Protein AF-J3I8H8-F1 (afdb_monomer_lite)

Sequence (105 aa):
MFKATPNPPETDNVSPYESLDSKKLHDAANRALDHYLNPSALKSPAARKPSTMYMVAPDIKDEDLLAHTCESLAQASVMASDFAGYLEGPHRHTAMAIQQIVMLA

Structure (mmCIF, N/CA/C/O backbone):
data_AF-J3I8H8-F1
#
_entry.id   AF-J3I8H8-F1
#
loop_
_atom_site.group_PDB
_atom_site.id
_atom_site.type_symbol
_atom_site.label_atom_id
_atom_site.label_alt_id
_atom_site.label_comp_id
_atom_site.label_asym_id
_atom_site.label_entity_id
_atom_site.label_seq_id
_atom_site.pdbx_PDB_ins_code
_atom_site.Cartn_x
_atom_site.Cartn_y
_atom_site.Cartn_z
_atom_site.occupancy
_atom_site.B_iso_or_equiv
_atom_site.auth_seq_id
_atom_site.auth_comp_id
_atom_site.auth_asym_id
_atom_site.auth_atom_id
_atom_site.pdbx_PDB_model_num
ATOM 1 N N . MET A 1 1 ? 13.441 17.820 82.098 1.00 42.47 1 MET A N 1
ATOM 2 C CA . MET A 1 1 ? 12.726 18.937 81.440 1.00 42.47 1 MET A CA 1
ATOM 3 C C . MET A 1 1 ? 12.043 18.388 80.201 1.00 42.47 1 MET A C 1
ATOM 5 O O . MET A 1 1 ? 12.732 18.003 79.268 1.00 42.47 1 MET A O 1
ATOM 9 N N . PHE A 1 2 ? 10.717 18.263 80.226 1.00 48.16 2 PHE A N 1
ATOM 10 C CA . PHE A 1 2 ? 9.940 17.825 79.067 1.00 48.16 2 PHE A CA 1
ATOM 11 C C . PHE A 1 2 ? 9.670 19.038 78.173 1.00 48.16 2 PHE A C 1
ATOM 13 O O . PHE A 1 2 ? 9.135 20.043 78.638 1.00 48.16 2 PHE A O 1
ATOM 20 N N . LYS A 1 3 ? 10.082 18.968 76.904 1.00 51.34 3 LYS A N 1
ATOM 21 C CA . LYS A 1 3 ? 9.683 19.946 75.889 1.00 51.34 3 LYS A CA 1
ATOM 22 C C . LYS A 1 3 ? 8.209 19.697 75.573 1.00 51.34 3 LYS A C 1
ATOM 24 O O . LYS A 1 3 ? 7.875 18.655 75.019 1.00 51.34 3 LYS A O 1
ATOM 29 N N . ALA A 1 4 ? 7.341 20.635 75.942 1.00 60.12 4 ALA A N 1
ATOM 30 C CA . ALA A 1 4 ? 5.974 20.645 75.443 1.00 60.12 4 ALA A CA 1
ATOM 31 C C . ALA A 1 4 ? 6.040 20.818 73.919 1.00 60.12 4 ALA A C 1
ATOM 33 O O . ALA A 1 4 ? 6.574 21.812 73.426 1.00 60.12 4 ALA A O 1
ATOM 34 N N . THR A 1 5 ? 5.581 19.808 73.186 1.00 62.91 5 THR A N 1
ATOM 35 C CA . THR A 1 5 ? 5.467 19.882 71.728 1.00 62.91 5 THR A CA 1
ATOM 36 C C . THR A 1 5 ? 4.235 20.738 71.432 1.00 62.91 5 THR A C 1
ATOM 38 O O . THR A 1 5 ? 3.170 20.405 71.954 1.00 62.91 5 THR A O 1
ATOM 41 N N . PRO A 1 6 ? 4.342 21.851 70.682 1.00 71.56 6 PRO A N 1
ATOM 42 C CA . PRO A 1 6 ? 3.166 22.625 70.303 1.00 71.56 6 PRO A CA 1
ATOM 43 C C . PRO A 1 6 ? 2.265 21.735 69.446 1.00 71.56 6 PRO A C 1
ATOM 45 O O . PRO A 1 6 ? 2.757 21.097 68.513 1.00 71.56 6 PRO A O 1
ATOM 48 N N . ASN A 1 7 ? 0.972 21.667 69.766 1.00 63.44 7 ASN A N 1
ATOM 49 C CA . ASN A 1 7 ? 0.013 20.994 68.895 1.00 63.44 7 ASN A CA 1
ATOM 50 C C . ASN A 1 7 ? 0.090 21.623 67.492 1.00 63.44 7 ASN A C 1
ATOM 52 O O . ASN A 1 7 ? 0.200 22.852 67.396 1.00 63.44 7 ASN A O 1
ATOM 56 N N . PRO A 1 8 ? 0.057 20.818 66.414 1.00 65.69 8 PRO A N 1
ATOM 57 C CA . PRO A 1 8 ? -0.070 21.364 65.071 1.00 65.69 8 PRO A CA 1
ATOM 58 C C . PRO A 1 8 ? -1.348 22.217 64.995 1.00 65.69 8 PRO A C 1
ATOM 60 O O . PRO A 1 8 ? -2.325 21.888 65.676 1.00 65.69 8 PRO A O 1
ATOM 63 N N . PRO A 1 9 ? -1.346 23.319 64.220 1.00 67.44 9 PRO A N 1
ATOM 64 C CA . PRO A 1 9 ? -2.550 24.116 64.028 1.00 67.44 9 PRO A CA 1
ATOM 65 C C . PRO A 1 9 ? -3.672 23.211 63.517 1.00 67.44 9 PRO A C 1
ATOM 67 O O . PRO A 1 9 ? -3.414 22.295 62.728 1.00 67.44 9 PRO A O 1
ATOM 70 N N . GLU A 1 10 ? -4.897 23.445 63.993 1.00 62.56 10 GLU A N 1
ATOM 71 C CA . GLU A 1 10 ? -6.067 22.758 63.458 1.00 62.56 10 GLU A CA 1
ATOM 72 C C . GLU A 1 10 ? -6.074 22.978 61.945 1.00 62.56 10 GLU A C 1
ATOM 74 O O . GLU A 1 10 ? -6.012 24.105 61.456 1.00 62.56 10 GLU A O 1
ATOM 79 N N . THR A 1 11 ? -6.018 21.878 61.201 1.00 60.69 11 THR A N 1
ATOM 80 C CA . THR A 1 11 ? -6.196 21.937 59.759 1.00 60.69 11 THR A CA 1
ATOM 81 C C . THR A 1 11 ? -7.667 22.234 59.561 1.00 60.69 11 THR A C 1
ATOM 83 O O . THR A 1 11 ? -8.503 21.432 59.980 1.00 60.69 11 THR A O 1
ATOM 86 N N . ASP A 1 12 ? -7.982 23.399 58.986 1.00 60.53 12 ASP A N 1
ATOM 87 C CA . ASP A 1 12 ? -9.342 23.684 58.546 1.00 60.53 12 ASP A CA 1
ATOM 88 C C . ASP A 1 12 ? -9.805 22.464 57.750 1.00 60.53 12 ASP A C 1
ATOM 90 O O . ASP A 1 12 ? -9.146 22.042 56.792 1.00 60.53 12 ASP A O 1
ATOM 94 N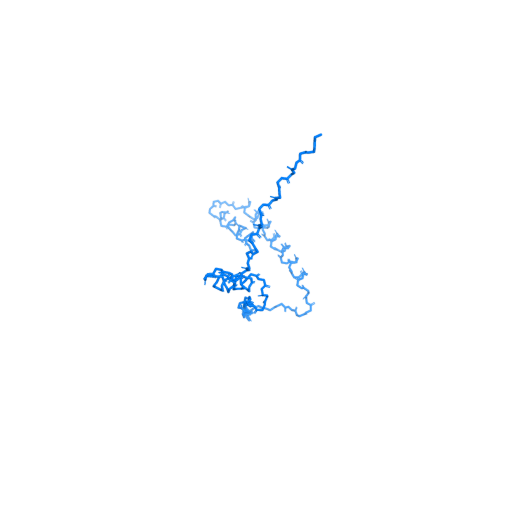 N . ASN A 1 13 ? -10.884 21.831 58.212 1.00 56.03 13 ASN A N 1
ATOM 95 C CA . ASN A 1 13 ? -11.544 20.770 57.470 1.00 56.03 13 ASN A CA 1
ATOM 96 C C . ASN A 1 13 ? -12.127 21.438 56.232 1.00 56.03 13 ASN A C 1
ATOM 98 O O . ASN A 1 13 ? -13.291 21.828 56.248 1.00 56.03 13 ASN A O 1
ATOM 102 N N . VAL A 1 14 ? -11.305 21.615 55.194 1.00 59.91 14 VAL A N 1
ATOM 103 C CA . VAL A 1 14 ? -11.742 22.221 53.945 1.00 59.91 14 VAL A CA 1
ATOM 104 C C . VAL A 1 14 ? -12.756 21.259 53.358 1.00 59.91 14 VAL A C 1
ATOM 106 O O . VAL A 1 14 ? -12.408 20.225 52.776 1.00 59.91 14 VAL A O 1
ATOM 109 N N . SER A 1 15 ? -14.030 21.557 53.586 1.00 60.28 15 SER A N 1
ATOM 110 C CA . SER A 1 15 ? -15.098 20.764 53.013 1.00 60.28 15 SER A CA 1
ATOM 111 C C . SER A 1 15 ? -14.992 20.940 51.499 1.00 60.28 15 SER A C 1
ATOM 113 O O . SER A 1 15 ? -14.854 22.074 51.031 1.00 60.28 15 SER A O 1
ATOM 115 N N . PRO A 1 16 ? -15.074 19.867 50.692 1.00 61.16 16 PRO A N 1
ATOM 116 C CA . PRO A 1 16 ? -14.930 19.964 49.237 1.00 61.16 16 PRO A CA 1
ATOM 117 C C . PRO A 1 16 ? -15.882 20.976 48.572 1.00 61.16 16 PRO A C 1
ATOM 119 O O . PRO A 1 16 ? -15.667 21.365 47.426 1.00 61.16 16 PRO A O 1
ATOM 122 N N . TYR A 1 17 ? -16.924 21.408 49.294 1.00 63.06 17 TYR A N 1
ATOM 123 C CA . TYR A 1 17 ? -17.963 22.336 48.856 1.00 63.06 17 TYR A CA 1
ATOM 124 C C . TYR A 1 17 ? -17.948 23.713 49.545 1.00 63.06 17 TYR A C 1
ATOM 126 O O . TYR A 1 17 ? -18.932 24.446 49.467 1.00 63.06 17 TYR A O 1
ATOM 134 N N . GLU A 1 18 ? -16.869 24.075 50.238 1.00 64.81 18 GLU A N 1
ATOM 135 C CA . GLU A 1 18 ? -16.828 25.275 51.088 1.00 64.81 18 GLU A CA 1
ATOM 136 C C . GLU A 1 18 ? -16.678 26.594 50.310 1.00 64.81 18 GLU A C 1
ATOM 138 O O . GLU A 1 18 ? -17.187 27.633 50.727 1.00 64.81 18 GLU A O 1
ATOM 143 N N . SER A 1 19 ? -16.033 26.568 49.139 1.00 67.56 19 SER A N 1
ATOM 144 C CA . SER A 1 19 ? -15.870 27.758 48.298 1.00 67.56 19 SER A CA 1
ATOM 145 C C . SER A 1 19 ? -17.098 28.020 47.416 1.00 67.56 19 SER A C 1
ATOM 147 O O . SER A 1 19 ? -17.775 27.090 46.969 1.00 67.56 19 SER A O 1
ATOM 149 N N . LEU A 1 20 ? -17.367 29.296 47.104 1.00 69.38 20 LEU A N 1
ATOM 150 C CA . LEU A 1 20 ? -18.487 29.712 46.240 1.00 69.38 20 LEU A CA 1
ATOM 151 C C . LEU A 1 20 ? -18.466 29.033 44.857 1.00 69.38 20 LEU A C 1
ATOM 153 O O . LEU A 1 20 ? -19.521 28.766 44.282 1.00 69.38 20 LEU A O 1
ATOM 157 N N . ASP A 1 21 ? -17.275 28.724 44.338 1.00 75.06 21 ASP A N 1
ATOM 158 C CA . ASP A 1 21 ? -17.091 28.088 43.030 1.00 75.06 21 ASP A CA 1
ATOM 159 C C . ASP A 1 21 ? -16.945 26.559 43.096 1.00 75.06 21 ASP A C 1
ATOM 161 O O . ASP A 1 21 ? -16.846 25.914 42.053 1.00 75.06 21 ASP A O 1
ATOM 165 N N . SER A 1 22 ? -16.986 25.952 44.286 1.00 79.62 22 SER A N 1
ATOM 166 C CA . SER A 1 22 ? -16.793 24.506 44.479 1.00 79.62 22 SER A CA 1
ATOM 167 C C . SER A 1 22 ? -17.711 23.643 43.610 1.00 79.62 22 SER A C 1
ATOM 169 O O . SER A 1 22 ? -17.254 22.696 42.976 1.00 79.62 22 SER A O 1
ATOM 171 N N . LYS A 1 23 ? -18.993 24.015 43.492 1.00 81.62 23 LYS A N 1
ATOM 172 C CA . LYS A 1 23 ? -19.962 23.321 42.628 1.00 81.62 23 LYS A CA 1
ATOM 173 C C . LYS A 1 23 ? -19.580 23.404 41.151 1.00 81.62 23 LYS A C 1
ATOM 175 O O . LYS A 1 23 ? -19.631 22.401 40.453 1.00 81.62 23 LYS A O 1
ATOM 180 N N . LYS A 1 24 ? -19.126 24.573 40.683 1.00 84.38 24 LYS A N 1
ATOM 181 C CA . LYS A 1 24 ? -18.673 24.745 39.291 1.00 84.38 24 LYS A CA 1
ATOM 182 C C . LYS A 1 24 ? -17.414 23.929 39.009 1.00 84.38 24 LYS A C 1
ATOM 184 O O . LYS A 1 24 ? -17.293 23.359 37.929 1.00 84.38 24 LYS A O 1
ATOM 189 N N . LEU A 1 25 ? -16.481 23.883 39.962 1.00 86.12 25 LEU A N 1
ATOM 190 C CA . LEU A 1 25 ? -15.258 23.088 39.848 1.00 86.12 25 LEU A CA 1
ATOM 191 C C . LEU A 1 25 ? -15.571 21.589 39.842 1.00 86.12 25 LEU A C 1
ATOM 193 O O . LEU A 1 25 ? -15.008 20.856 39.033 1.00 86.12 25 LEU A O 1
ATOM 197 N N . HIS A 1 26 ? -16.509 21.150 40.681 1.00 85.19 26 HIS A N 1
ATOM 198 C CA . HIS A 1 26 ? -16.993 19.773 40.706 1.00 85.19 26 HIS A CA 1
ATOM 199 C C . HIS A 1 26 ? -17.656 19.377 39.377 1.00 85.19 26 HIS A C 1
ATOM 201 O O . HIS A 1 26 ? -17.293 18.362 38.784 1.00 85.19 26 HIS A O 1
ATOM 207 N N . ASP A 1 27 ? -18.542 20.221 38.845 1.00 88.00 27 ASP A N 1
ATOM 208 C CA . ASP A 1 27 ? -19.178 19.992 37.543 1.00 88.00 27 ASP A CA 1
ATOM 209 C C . ASP A 1 27 ? -18.157 19.985 36.395 1.00 88.00 27 ASP A C 1
ATOM 211 O O . ASP A 1 27 ? -18.245 19.169 35.476 1.00 88.00 27 ASP A O 1
ATOM 215 N N . ALA A 1 28 ? -17.156 20.871 36.435 1.00 87.62 28 ALA A N 1
ATOM 216 C CA . ALA A 1 28 ? -16.076 20.893 35.451 1.00 87.62 28 ALA A CA 1
ATOM 217 C C . ALA A 1 28 ? -15.213 19.623 35.512 1.00 87.62 28 ALA A C 1
ATOM 219 O O . ALA A 1 28 ? -14.856 19.086 34.461 1.00 87.62 28 ALA A O 1
ATOM 220 N N . ALA A 1 29 ? -14.918 19.125 36.714 1.00 88.81 29 ALA A N 1
ATOM 221 C CA . ALA A 1 29 ? -14.183 17.882 36.909 1.00 88.81 29 ALA A CA 1
ATOM 222 C C . ALA A 1 29 ? -14.969 16.681 36.365 1.00 88.81 29 ALA A C 1
ATOM 224 O O . ALA A 1 29 ? -14.421 15.915 35.575 1.00 88.81 29 ALA A O 1
ATOM 225 N N . ASN A 1 30 ? -16.260 16.567 36.689 1.00 88.06 30 ASN A N 1
ATOM 226 C CA . ASN A 1 30 ? -17.117 15.500 36.163 1.00 88.06 30 ASN A CA 1
ATOM 227 C C . ASN A 1 30 ? -17.199 15.549 34.633 1.00 88.06 30 ASN A C 1
ATOM 229 O O . ASN A 1 30 ? -17.015 14.529 33.979 1.00 88.06 30 ASN A O 1
ATOM 233 N N . ARG A 1 31 ? -17.345 16.743 34.041 1.00 85.69 31 ARG A N 1
ATOM 234 C CA . ARG A 1 31 ? -17.317 16.916 32.578 1.00 85.69 31 ARG A CA 1
ATOM 235 C C . ARG A 1 31 ? -15.997 16.473 31.946 1.00 85.69 31 ARG A C 1
ATOM 237 O O . ARG A 1 31 ? -16.014 15.897 30.861 1.00 85.69 31 ARG A O 1
ATOM 244 N N . ALA A 1 32 ? -14.860 16.765 32.577 1.00 87.12 32 ALA A N 1
ATOM 245 C CA . ALA A 1 32 ? -13.558 16.323 32.082 1.00 87.12 32 ALA A CA 1
ATOM 246 C C . ALA A 1 32 ? -13.418 14.797 32.183 1.00 87.12 32 ALA A C 1
ATOM 248 O O . ALA A 1 32 ? -12.993 14.157 31.223 1.00 87.12 32 ALA A O 1
ATOM 249 N N . LEU A 1 33 ? -13.826 14.206 33.307 1.00 86.69 33 LEU A N 1
ATOM 250 C CA . LEU A 1 33 ? -13.817 12.756 33.494 1.00 86.69 33 LEU A CA 1
ATOM 251 C C . LEU A 1 33 ? -14.733 12.060 32.483 1.00 86.69 33 LEU A C 1
ATOM 253 O O . LEU A 1 33 ? -14.296 11.108 31.848 1.00 86.69 33 LEU A O 1
ATOM 257 N N . ASP A 1 34 ? -15.941 12.572 32.248 1.00 86.19 34 ASP A N 1
ATOM 258 C CA . ASP A 1 34 ? -16.844 12.039 31.225 1.00 86.19 34 ASP A CA 1
ATOM 259 C C . ASP A 1 34 ? -16.240 12.135 29.819 1.00 86.19 34 ASP A C 1
ATOM 261 O O . ASP A 1 34 ? -16.343 11.200 29.030 1.00 86.19 34 ASP A O 1
ATOM 265 N N . HIS A 1 35 ? -15.561 13.238 29.499 1.00 82.25 35 HIS A N 1
ATOM 266 C CA . HIS A 1 35 ? -14.936 13.409 28.189 1.00 82.25 35 HIS A CA 1
ATOM 267 C C . HIS A 1 35 ? -13.812 12.393 27.924 1.00 82.25 35 HIS A C 1
ATOM 269 O O . HIS A 1 35 ? -13.660 11.932 26.794 1.00 82.25 35 HIS A O 1
ATOM 275 N N . TYR A 1 36 ? -13.009 12.054 28.937 1.00 79.56 36 TYR A N 1
ATOM 276 C CA . TYR A 1 36 ? -11.836 11.185 28.759 1.00 79.56 36 TYR A CA 1
ATOM 277 C C . TYR A 1 36 ? -12.069 9.722 29.136 1.00 79.56 36 TYR A C 1
ATOM 279 O O . TYR A 1 36 ? -11.395 8.846 28.598 1.00 79.56 36 TYR A O 1
ATOM 287 N N . LEU A 1 37 ? -12.982 9.450 30.067 1.00 82.81 37 LEU A N 1
ATOM 288 C CA . LEU A 1 37 ? -13.106 8.153 30.735 1.00 82.81 37 LEU A CA 1
ATOM 289 C C . LEU A 1 37 ? -14.483 7.514 30.572 1.00 82.81 37 LEU A C 1
ATOM 291 O O . LEU A 1 37 ? -14.692 6.436 31.122 1.00 82.81 37 LEU A O 1
ATOM 295 N N . ASN A 1 38 ? -15.415 8.134 29.841 1.00 77.81 38 ASN A N 1
ATOM 296 C CA . ASN A 1 38 ? -16.707 7.532 29.527 1.00 77.81 38 ASN A CA 1
ATOM 297 C C . ASN A 1 38 ? -16.701 6.992 28.084 1.00 77.81 38 ASN A C 1
ATOM 299 O O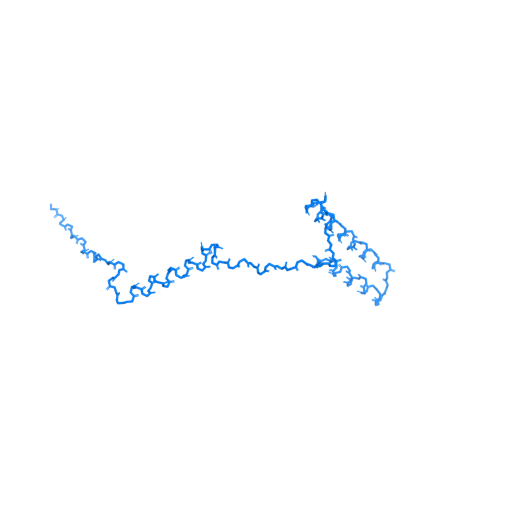 . ASN A 1 38 ? -16.916 7.755 27.135 1.00 77.81 38 ASN A O 1
ATOM 303 N N . PRO A 1 39 ? -16.510 5.671 27.888 1.00 65.19 39 PRO A N 1
ATOM 304 C CA . PRO A 1 39 ? -16.522 5.054 26.562 1.00 65.19 39 PRO A CA 1
ATOM 305 C C . PRO A 1 39 ? -17.851 5.257 25.831 1.00 65.19 39 PRO A C 1
ATOM 307 O O . PRO A 1 39 ? -17.886 5.231 24.607 1.00 65.19 39 PRO A O 1
ATOM 310 N N . SER A 1 40 ? -18.937 5.488 26.576 1.00 68.56 40 SER A N 1
ATOM 311 C CA . SER A 1 40 ? -20.276 5.742 26.035 1.00 68.56 40 SER A CA 1
ATOM 312 C C . SER A 1 40 ? -20.436 7.176 25.514 1.00 68.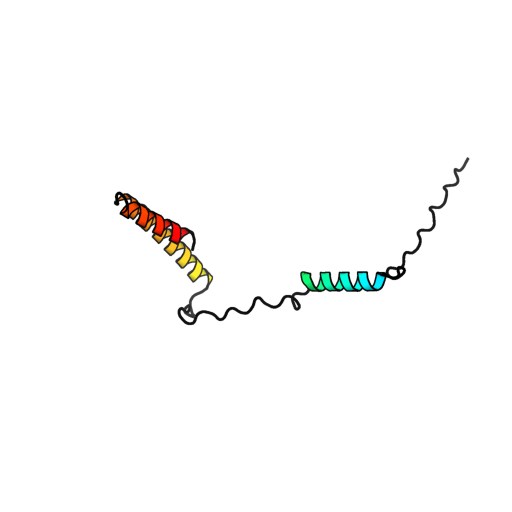56 40 SER A C 1
ATOM 314 O O . SER A 1 40 ? -21.278 7.422 24.652 1.00 68.56 40 SER A O 1
ATOM 316 N N . ALA A 1 41 ? -19.652 8.130 26.038 1.00 65.50 41 ALA A N 1
ATOM 317 C CA . ALA A 1 41 ? -19.634 9.527 25.593 1.00 65.50 41 ALA A CA 1
ATOM 318 C C . ALA A 1 41 ? -18.691 9.747 24.401 1.00 65.50 41 ALA A C 1
ATOM 320 O O . ALA A 1 41 ? -18.901 10.665 23.599 1.00 65.50 41 ALA A O 1
ATOM 321 N N . LEU A 1 42 ? -17.682 8.882 24.252 1.00 63.94 42 LEU A N 1
ATOM 322 C CA . LEU A 1 42 ? -16.919 8.757 23.019 1.00 63.94 42 LEU A CA 1
ATOM 323 C C . LEU A 1 42 ? -17.877 8.259 21.940 1.00 63.94 42 LEU A C 1
ATOM 325 O O . LEU A 1 42 ? -18.138 7.065 21.814 1.00 63.94 42 LEU A O 1
ATOM 329 N N . LYS A 1 43 ? -18.433 9.194 21.160 1.00 65.38 43 LYS A N 1
ATOM 330 C CA . LYS A 1 43 ? -19.141 8.857 19.924 1.00 65.38 43 LYS A CA 1
ATOM 331 C C . LYS A 1 43 ? -18.242 7.887 19.175 1.00 65.38 43 LYS A C 1
ATOM 333 O O . LYS A 1 43 ? -17.124 8.262 18.816 1.00 65.38 43 LYS A O 1
ATOM 338 N N . SER A 1 44 ? -18.719 6.658 18.976 1.00 63.44 44 SER A N 1
ATOM 339 C CA . SER A 1 44 ? -18.032 5.690 18.130 1.00 63.44 44 SER A CA 1
ATOM 340 C C . SER A 1 44 ? -17.617 6.431 16.860 1.00 63.44 44 SER A C 1
ATOM 342 O O . SER A 1 44 ? -18.478 7.143 16.315 1.00 63.44 44 SER A O 1
ATOM 344 N N . PRO A 1 45 ? -16.342 6.353 16.429 1.00 65.88 45 PRO A N 1
ATOM 345 C CA . PRO A 1 45 ? -15.904 7.025 15.213 1.00 65.88 45 PRO A CA 1
ATOM 346 C C . PRO A 1 45 ? -16.950 6.749 14.144 1.00 65.88 45 PRO A C 1
ATOM 348 O O . PRO A 1 45 ? -17.388 5.603 14.029 1.00 65.88 45 PRO A O 1
ATOM 351 N N . ALA A 1 46 ? -17.434 7.810 13.481 1.00 68.31 46 ALA A N 1
ATOM 352 C CA . ALA A 1 46 ? -18.572 7.722 12.571 1.00 68.31 46 ALA A CA 1
ATOM 353 C C . ALA A 1 46 ? -18.393 6.474 11.711 1.00 68.31 46 ALA A C 1
ATOM 355 O O . ALA A 1 46 ? -17.395 6.394 10.991 1.00 68.31 46 ALA A O 1
ATOM 356 N N . ALA A 1 47 ? -19.279 5.483 11.891 1.00 67.62 47 ALA A N 1
ATOM 357 C CA . ALA A 1 47 ? -19.118 4.169 11.291 1.00 67.62 47 ALA A CA 1
ATOM 358 C C . ALA A 1 47 ? -18.922 4.385 9.794 1.00 67.62 47 ALA A C 1
ATOM 360 O O . ALA A 1 47 ? -19.844 4.818 9.096 1.00 67.62 47 ALA A O 1
ATOM 361 N N . ARG A 1 48 ? -17.683 4.211 9.317 1.00 71.38 48 ARG A N 1
ATOM 362 C CA . ARG A 1 48 ? -17.388 4.468 7.914 1.00 71.38 48 ARG A CA 1
ATOM 363 C C . ARG A 1 48 ? -18.205 3.464 7.136 1.00 71.38 48 ARG A C 1
ATOM 365 O O . ARG A 1 48 ? -18.038 2.265 7.332 1.00 71.38 48 ARG A O 1
ATOM 372 N N . LYS A 1 49 ? -19.086 3.959 6.269 1.00 79.38 49 LYS A N 1
ATOM 373 C CA . LYS A 1 49 ? -19.790 3.102 5.325 1.00 79.38 49 LYS A CA 1
ATOM 374 C C . LYS A 1 49 ? -18.714 2.432 4.463 1.00 79.38 49 LYS A C 1
ATOM 376 O O . LYS A 1 49 ? -17.997 3.164 3.774 1.00 79.38 49 LYS A O 1
ATOM 381 N N . PRO A 1 50 ? -18.551 1.099 4.528 1.00 76.31 50 PRO A N 1
ATOM 382 C CA . PRO A 1 50 ? -17.565 0.420 3.705 1.00 76.31 50 PRO A CA 1
ATOM 383 C C . PRO A 1 50 ? -17.839 0.728 2.234 1.00 76.31 50 PRO A C 1
ATOM 385 O O . PRO A 1 50 ? -18.998 0.872 1.827 1.00 76.31 50 PRO A O 1
ATOM 388 N N . SER A 1 51 ? -16.777 0.863 1.442 1.00 79.25 51 SER A N 1
ATOM 389 C CA . SER A 1 51 ? -16.932 0.962 -0.006 1.00 79.25 51 SER A CA 1
ATOM 390 C C . SER A 1 51 ? -17.635 -0.295 -0.513 1.00 79.25 51 SER A C 1
ATOM 392 O O . SER A 1 51 ? -17.293 -1.398 -0.106 1.00 79.25 51 SER A O 1
ATOM 394 N N . THR A 1 52 ? -18.599 -0.139 -1.415 1.00 83.31 52 THR A N 1
ATOM 395 C CA . THR A 1 52 ? -19.234 -1.275 -2.101 1.00 83.31 52 THR A CA 1
ATOM 396 C C . THR A 1 52 ? -18.475 -1.683 -3.363 1.00 83.31 52 THR A C 1
ATOM 398 O O . THR A 1 52 ? -18.907 -2.590 -4.064 1.00 83.31 52 THR A O 1
ATOM 401 N N . MET A 1 53 ? -17.378 -0.990 -3.693 1.00 89.31 53 MET A N 1
ATOM 402 C CA . MET A 1 53 ? -16.569 -1.267 -4.884 1.00 89.31 53 MET A CA 1
ATOM 403 C C . MET A 1 53 ? -15.714 -2.531 -4.720 1.00 89.31 53 MET A C 1
ATOM 405 O O . MET A 1 53 ? -15.475 -3.229 -5.699 1.00 89.31 53 MET A O 1
ATOM 409 N N . TYR A 1 54 ? -15.284 -2.833 -3.492 1.00 81.75 54 TYR A N 1
ATOM 410 C CA . TYR A 1 54 ? -14.454 -3.991 -3.165 1.00 81.75 54 TYR A CA 1
ATOM 411 C C . TYR A 1 54 ? -14.984 -4.648 -1.891 1.00 81.75 54 TYR A C 1
ATOM 413 O O . TYR A 1 54 ? -15.340 -3.950 -0.943 1.00 81.75 54 TYR A O 1
ATOM 421 N N . MET A 1 55 ? -15.035 -5.979 -1.869 1.00 83.75 55 MET A N 1
ATOM 422 C CA . MET A 1 55 ? -15.480 -6.766 -0.720 1.00 83.75 55 MET A CA 1
ATOM 423 C C . MET A 1 55 ? -14.483 -7.895 -0.459 1.00 83.75 55 MET A C 1
ATOM 425 O O . MET A 1 55 ? -13.988 -8.507 -1.404 1.00 83.75 55 MET A O 1
ATOM 429 N N . VAL A 1 56 ? -14.203 -8.161 0.817 1.00 83.50 56 VAL A N 1
ATOM 430 C CA . VAL A 1 56 ? -13.416 -9.323 1.250 1.00 83.50 56 VAL A CA 1
ATOM 431 C C . VAL A 1 56 ? -14.312 -10.559 1.210 1.00 83.50 56 VAL A C 1
ATOM 433 O O . VAL A 1 56 ? -15.472 -10.494 1.623 1.00 83.50 56 VAL A O 1
ATOM 436 N N . ALA A 1 57 ? -13.801 -11.670 0.681 1.00 88.06 57 ALA A N 1
ATOM 437 C CA . ALA A 1 57 ? -14.548 -12.920 0.653 1.00 88.06 57 ALA A CA 1
ATOM 438 C C . ALA A 1 57 ? -14.808 -13.414 2.093 1.00 88.06 57 ALA A C 1
ATOM 440 O O . ALA A 1 57 ? -13.909 -13.344 2.929 1.00 88.06 57 ALA A O 1
ATOM 441 N N . PRO A 1 58 ? -16.027 -13.887 2.408 1.00 86.50 58 PRO A N 1
ATOM 442 C CA . PRO A 1 58 ? -16.454 -14.152 3.787 1.00 86.50 58 PRO A CA 1
ATOM 443 C C . PRO A 1 58 ? -15.725 -15.324 4.463 1.00 86.50 58 PRO A C 1
ATOM 445 O O . PRO A 1 58 ? -15.834 -15.499 5.673 1.00 86.50 58 PRO A O 1
ATOM 448 N N . ASP A 1 59 ? -15.031 -16.149 3.688 1.00 92.56 59 ASP A N 1
ATOM 449 C CA . ASP A 1 59 ? -14.272 -17.323 4.110 1.00 92.56 59 ASP A CA 1
ATOM 450 C C . ASP A 1 59 ? -12.778 -17.039 4.342 1.00 92.56 59 ASP A C 1
ATOM 452 O O . ASP A 1 59 ? -12.049 -17.924 4.796 1.00 92.56 59 ASP A O 1
ATOM 456 N N . ILE A 1 60 ? -12.321 -15.813 4.074 1.00 90.31 60 ILE A N 1
ATOM 457 C CA . ILE A 1 60 ? -10.937 -15.387 4.290 1.00 90.31 60 ILE A CA 1
ATOM 458 C C . ILE A 1 60 ? -10.830 -14.688 5.644 1.00 90.31 60 ILE A C 1
ATOM 460 O O . ILE A 1 60 ? -11.629 -13.813 5.972 1.00 90.31 60 ILE A O 1
ATOM 464 N N . LYS A 1 61 ? -9.817 -15.060 6.430 1.00 92.56 61 LYS A N 1
ATOM 465 C CA . LYS A 1 61 ? -9.498 -14.368 7.681 1.00 92.56 61 LYS A CA 1
ATOM 466 C C . LYS A 1 61 ? -8.818 -13.036 7.391 1.00 92.56 61 LYS A C 1
ATOM 468 O O . LYS A 1 61 ? -7.973 -12.953 6.498 1.00 92.56 61 LYS A O 1
ATOM 473 N N . ASP A 1 62 ? -9.131 -12.022 8.190 1.00 89.25 62 ASP A N 1
ATOM 474 C CA . ASP A 1 62 ? -8.541 -10.689 8.051 1.00 89.25 62 ASP A CA 1
ATOM 475 C C . ASP A 1 62 ? -7.008 -10.734 8.161 1.00 89.25 62 ASP A C 1
ATOM 477 O O . ASP A 1 62 ? -6.314 -10.034 7.426 1.00 89.25 62 ASP A O 1
ATOM 481 N N . GLU A 1 63 ? -6.459 -11.593 9.025 1.00 92.56 63 GLU A N 1
ATOM 482 C CA . GLU A 1 63 ? -5.013 -11.753 9.200 1.00 92.56 63 GLU A CA 1
ATOM 483 C C . GLU A 1 63 ? -4.334 -12.347 7.964 1.00 92.56 63 GLU A C 1
ATOM 485 O O . GLU A 1 63 ? -3.278 -11.862 7.557 1.00 92.56 63 GLU A O 1
ATOM 49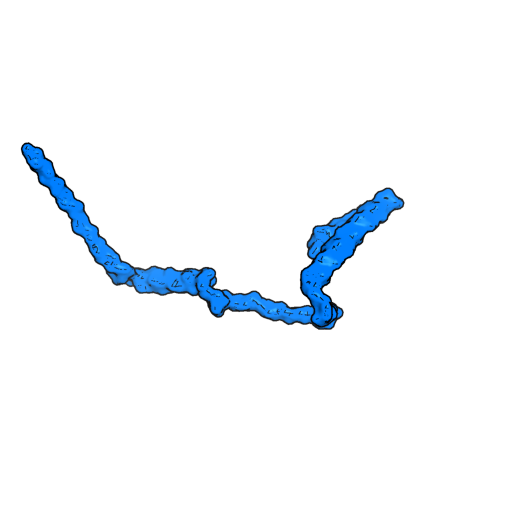0 N N . ASP A 1 64 ? -4.947 -13.362 7.350 1.00 93.06 64 ASP A N 1
ATOM 491 C CA . ASP A 1 64 ? -4.424 -14.003 6.140 1.00 93.06 64 ASP A CA 1
ATOM 492 C C . ASP A 1 64 ? -4.460 -13.015 4.964 1.00 93.06 64 ASP A C 1
ATOM 494 O O . ASP A 1 64 ? -3.501 -12.918 4.193 1.00 93.06 64 ASP A O 1
ATOM 498 N N . LEU A 1 65 ? -5.536 -12.221 4.866 1.00 92.25 65 LEU A N 1
ATOM 499 C CA . LEU A 1 65 ? -5.652 -11.149 3.881 1.00 92.25 65 LEU A CA 1
ATOM 500 C C . LEU A 1 65 ? -4.556 -10.098 4.081 1.00 92.25 65 LEU A C 1
ATOM 502 O O . LEU A 1 65 ? -3.847 -9.765 3.132 1.00 92.25 65 LEU A O 1
ATOM 506 N N . LEU A 1 66 ? -4.402 -9.586 5.304 1.00 91.81 66 LEU A N 1
ATOM 507 C CA . LEU A 1 66 ? -3.398 -8.572 5.618 1.00 91.81 66 LEU A CA 1
ATOM 508 C C . LEU A 1 66 ? -1.986 -9.092 5.336 1.00 91.81 66 LEU A C 1
ATOM 510 O O . LEU A 1 66 ? -1.222 -8.416 4.649 1.00 91.81 66 LEU A O 1
ATOM 514 N N . ALA A 1 67 ? -1.657 -10.309 5.771 1.00 94.81 67 ALA A N 1
ATOM 515 C CA . ALA A 1 67 ? -0.357 -10.923 5.514 1.00 94.81 67 ALA A CA 1
ATOM 516 C C . ALA A 1 67 ? -0.067 -11.042 4.010 1.00 94.81 67 ALA A C 1
ATOM 518 O O . ALA A 1 67 ? 0.973 -10.570 3.548 1.00 94.81 67 ALA A O 1
ATOM 519 N N . HIS A 1 68 ? -1.014 -11.585 3.239 1.00 94.00 68 HIS A N 1
ATOM 520 C CA . HIS A 1 68 ? -0.872 -11.726 1.791 1.00 94.00 68 HIS A CA 1
ATOM 521 C C . HIS A 1 68 ? -0.749 -10.367 1.087 1.00 94.00 68 HIS A C 1
ATOM 523 O O . HIS A 1 68 ? 0.068 -10.207 0.181 1.00 94.00 68 HIS A O 1
ATOM 529 N N . THR A 1 69 ? -1.528 -9.359 1.497 1.00 92.56 69 THR A N 1
ATOM 530 C CA . THR A 1 69 ? -1.426 -8.010 0.912 1.00 92.56 69 THR A CA 1
ATOM 531 C C . THR A 1 69 ? -0.079 -7.356 1.207 1.00 92.56 69 THR A C 1
ATOM 533 O O . THR A 1 69 ? 0.535 -6.818 0.288 1.00 92.56 69 THR A O 1
ATOM 536 N N . CYS A 1 70 ? 0.429 -7.461 2.438 1.00 94.38 70 CYS A N 1
ATOM 537 C CA . CYS A 1 70 ? 1.753 -6.961 2.805 1.00 94.38 70 CYS A CA 1
ATOM 538 C C . CYS A 1 70 ? 2.863 -7.652 2.005 1.00 94.38 70 CYS A C 1
ATOM 540 O O . CYS A 1 70 ? 3.758 -6.984 1.487 1.00 94.38 70 CYS A O 1
ATOM 542 N N . GLU A 1 71 ? 2.797 -8.978 1.869 1.00 95.88 71 GLU A N 1
ATOM 543 C CA . GLU A 1 71 ? 3.762 -9.739 1.075 1.00 95.88 71 GLU A CA 1
ATOM 544 C C . GLU A 1 71 ? 3.702 -9.348 -0.408 1.00 95.88 71 GLU A C 1
ATOM 546 O O . GLU A 1 71 ? 4.738 -9.076 -1.015 1.00 95.88 71 GLU A O 1
ATOM 551 N N . SER A 1 72 ? 2.499 -9.221 -0.974 1.00 96.38 72 SER A N 1
ATOM 552 C CA . SER A 1 72 ? 2.302 -8.817 -2.368 1.00 96.38 72 SER A CA 1
ATOM 553 C C . SER A 1 72 ? 2.809 -7.393 -2.641 1.00 96.38 72 SER A C 1
ATOM 555 O O . SER A 1 72 ? 3.468 -7.161 -3.657 1.00 96.38 72 SER A O 1
ATOM 557 N N . LEU A 1 73 ? 2.591 -6.445 -1.723 1.00 96.44 73 LEU A N 1
ATOM 558 C CA . LEU A 1 73 ? 3.140 -5.086 -1.822 1.00 96.44 73 LEU A CA 1
ATOM 559 C C . LEU A 1 73 ? 4.671 -5.081 -1.705 1.00 96.44 73 LEU A C 1
ATOM 561 O O . LEU A 1 73 ? 5.346 -4.391 -2.473 1.00 96.44 73 LEU A O 1
ATOM 565 N N . ALA A 1 74 ? 5.239 -5.880 -0.798 1.00 95.94 74 ALA A N 1
ATOM 566 C CA . ALA A 1 74 ? 6.688 -6.024 -0.675 1.00 95.94 74 ALA A CA 1
ATOM 567 C C . ALA A 1 74 ? 7.306 -6.591 -1.963 1.00 95.94 74 ALA A C 1
ATOM 569 O O . ALA A 1 74 ? 8.291 -6.047 -2.469 1.00 95.94 74 ALA A O 1
ATOM 570 N N . GLN A 1 75 ? 6.692 -7.626 -2.541 1.00 97.44 75 GLN A N 1
ATOM 571 C CA . GLN A 1 75 ? 7.093 -8.191 -3.830 1.00 97.44 75 GLN A CA 1
ATOM 572 C C . GLN A 1 75 ? 6.993 -7.156 -4.954 1.00 97.44 75 GLN A C 1
ATOM 574 O O . GLN A 1 75 ? 7.946 -6.992 -5.715 1.00 97.44 75 GLN A O 1
ATOM 579 N N . ALA A 1 76 ? 5.890 -6.408 -5.031 1.00 97.69 76 ALA A N 1
ATOM 580 C CA . ALA A 1 76 ? 5.711 -5.357 -6.029 1.00 97.69 76 ALA A CA 1
ATOM 581 C C . ALA A 1 76 ? 6.780 -4.258 -5.910 1.00 97.69 76 ALA A C 1
ATOM 583 O O . ALA A 1 76 ? 7.304 -3.806 -6.929 1.00 97.69 76 ALA A O 1
ATOM 584 N N . SER A 1 77 ? 7.154 -3.866 -4.688 1.00 96.69 77 SER A N 1
ATOM 585 C CA . SER A 1 77 ? 8.248 -2.918 -4.443 1.00 96.69 77 SER A CA 1
ATOM 586 C C . SER A 1 77 ? 9.586 -3.460 -4.956 1.00 96.69 77 SER A C 1
ATOM 588 O O . SER A 1 77 ? 10.281 -2.776 -5.709 1.00 96.69 77 SER A O 1
ATOM 590 N N . VAL A 1 78 ? 9.923 -4.715 -4.638 1.00 97.38 78 VAL A N 1
ATOM 591 C CA . VAL A 1 78 ? 11.152 -5.359 -5.135 1.00 97.38 78 VAL A CA 1
ATOM 592 C C . VAL A 1 78 ? 11.161 -5.422 -6.663 1.00 97.38 78 VAL A C 1
ATOM 594 O O . VAL A 1 78 ? 12.147 -5.025 -7.277 1.00 97.38 78 VAL A O 1
ATOM 597 N N . MET A 1 79 ? 10.059 -5.845 -7.285 1.00 97.75 79 MET A N 1
ATOM 598 C CA . MET A 1 79 ? 9.937 -5.928 -8.744 1.00 97.75 79 MET A CA 1
ATOM 599 C C . MET A 1 79 ? 10.044 -4.558 -9.417 1.00 97.75 79 MET A C 1
ATOM 601 O O . MET A 1 79 ? 10.717 -4.430 -1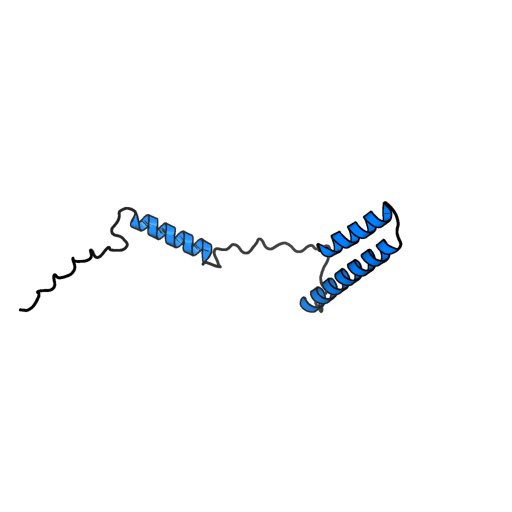0.436 1.00 97.75 79 MET A O 1
ATOM 605 N N . ALA A 1 80 ? 9.405 -3.523 -8.863 1.00 97.44 80 ALA A N 1
ATOM 606 C CA . ALA A 1 80 ? 9.488 -2.166 -9.399 1.00 97.44 80 ALA A CA 1
ATOM 607 C C . ALA A 1 80 ? 10.910 -1.596 -9.282 1.00 97.44 80 ALA A C 1
ATOM 609 O O . ALA A 1 80 ? 11.379 -0.920 -10.200 1.00 97.44 80 ALA A O 1
ATOM 610 N N . SER A 1 81 ? 11.602 -1.893 -8.178 1.00 96.44 81 SER A N 1
ATOM 611 C CA . SER A 1 81 ? 12.990 -1.486 -7.956 1.00 96.44 81 SER A CA 1
ATOM 612 C C . SER A 1 81 ? 13.955 -2.198 -8.910 1.00 96.44 81 SER A C 1
ATOM 614 O O . SER A 1 81 ? 14.763 -1.540 -9.565 1.00 96.44 81 SER A O 1
ATOM 616 N N . ASP A 1 82 ? 13.817 -3.519 -9.062 1.00 97.62 82 ASP A N 1
ATOM 617 C CA . ASP A 1 82 ? 14.599 -4.312 -10.019 1.00 97.62 82 ASP A CA 1
ATOM 618 C C . ASP A 1 82 ? 14.352 -3.829 -11.454 1.00 97.62 82 ASP A C 1
ATOM 620 O O . ASP A 1 82 ? 15.292 -3.534 -12.192 1.00 97.62 82 ASP A O 1
ATOM 624 N N . PHE A 1 83 ? 13.084 -3.607 -11.819 1.00 97.62 83 PHE A N 1
ATOM 625 C CA . PHE A 1 83 ? 12.719 -3.077 -13.129 1.00 97.62 83 PHE A CA 1
ATOM 626 C C . PHE A 1 83 ? 13.342 -1.702 -13.400 1.00 97.62 83 PHE A C 1
ATOM 628 O O . PHE A 1 83 ? 13.842 -1.458 -14.499 1.00 97.62 83 PHE A O 1
ATOM 635 N N . ALA A 1 84 ? 13.380 -0.816 -12.400 1.00 97.62 84 ALA A N 1
ATOM 636 C CA . ALA A 1 84 ? 14.043 0.480 -12.519 1.00 97.62 84 ALA A CA 1
ATOM 637 C C . ALA A 1 84 ? 15.548 0.346 -12.826 1.00 97.62 84 ALA A C 1
ATOM 639 O O . ALA A 1 84 ? 16.101 1.210 -13.510 1.00 97.62 84 ALA A O 1
ATOM 640 N N . GLY A 1 85 ? 16.196 -0.737 -12.384 1.00 96.88 85 GLY A N 1
ATOM 641 C CA . GLY A 1 85 ? 17.594 -1.049 -12.693 1.00 96.88 85 GLY A CA 1
ATOM 642 C C . GLY A 1 85 ? 17.878 -1.246 -14.187 1.00 96.88 85 GLY A C 1
ATOM 643 O O . GLY A 1 85 ? 18.980 -0.932 -14.635 1.00 96.88 85 GLY A O 1
ATOM 644 N N . TYR A 1 86 ? 16.888 -1.685 -14.972 1.00 97.75 86 TYR A N 1
ATOM 645 C CA . TYR A 1 86 ? 17.007 -1.864 -16.428 1.00 97.75 86 TYR A CA 1
ATOM 646 C C . TYR A 1 86 ? 16.636 -0.614 -17.239 1.00 97.75 86 TYR A C 1
ATOM 648 O O . TYR A 1 86 ? 16.749 -0.619 -18.465 1.00 97.75 86 TYR A O 1
ATOM 656 N N . LEU A 1 87 ? 16.151 0.445 -16.586 1.00 98.00 87 LEU A N 1
ATOM 657 C CA . LEU A 1 87 ? 15.683 1.660 -17.246 1.00 98.00 87 LEU A CA 1
ATOM 658 C C . LEU A 1 87 ? 16.696 2.800 -17.134 1.00 98.00 87 LEU A C 1
ATOM 660 O O . LEU A 1 87 ? 17.471 2.908 -16.183 1.00 98.00 87 LEU A O 1
ATOM 664 N N . GLU A 1 88 ? 16.606 3.737 -18.075 1.00 96.62 88 GLU A N 1
ATOM 665 C CA . GLU A 1 88 ? 17.421 4.948 -18.088 1.00 96.62 88 GLU A CA 1
ATOM 666 C C . GLU A 1 88 ? 16.570 6.221 -18.104 1.00 96.62 88 GLU A C 1
ATOM 668 O O . GLU A 1 88 ? 15.391 6.225 -18.477 1.00 96.62 88 GLU A O 1
ATOM 673 N N . GLY A 1 89 ? 17.192 7.322 -17.675 1.00 96.06 89 GLY A N 1
ATOM 674 C CA . GLY A 1 89 ? 16.615 8.659 -17.751 1.00 96.06 89 GLY A CA 1
ATOM 675 C C . GLY A 1 89 ? 15.224 8.769 -17.101 1.00 96.06 89 GLY A C 1
ATOM 676 O O . GLY A 1 89 ? 14.998 8.210 -16.023 1.00 96.06 89 GLY A O 1
ATOM 677 N N . PRO A 1 90 ? 14.275 9.487 -17.733 1.00 97.31 90 PRO A N 1
ATOM 678 C CA . PRO A 1 90 ? 12.937 9.724 -17.186 1.00 97.31 90 PRO A CA 1
ATOM 679 C C . PRO A 1 90 ? 12.162 8.455 -16.806 1.00 97.31 90 PRO A C 1
ATOM 681 O O . PRO A 1 90 ? 11.477 8.449 -15.787 1.00 97.31 90 PRO A O 1
ATOM 684 N N . HIS A 1 91 ? 12.299 7.366 -17.567 1.00 97.06 91 HIS A N 1
ATOM 685 C CA . HIS A 1 91 ? 11.550 6.130 -17.315 1.00 97.06 91 HIS A CA 1
ATOM 686 C C . HIS A 1 91 ? 11.981 5.437 -16.021 1.00 97.06 91 HIS A C 1
ATOM 688 O O . HIS A 1 91 ? 11.131 4.942 -15.279 1.00 97.06 91 HIS A O 1
ATOM 694 N N . ARG A 1 92 ? 13.279 5.480 -15.692 1.00 98.06 92 ARG A N 1
ATOM 695 C CA . ARG A 1 92 ? 13.775 5.003 -14.396 1.00 98.06 92 ARG A CA 1
ATOM 696 C C . ARG A 1 92 ? 13.161 5.787 -13.241 1.00 98.06 92 ARG A C 1
ATOM 698 O O . ARG A 1 92 ? 12.761 5.198 -12.242 1.00 98.06 92 ARG A O 1
ATOM 705 N N . HIS A 1 93 ? 13.058 7.108 -13.380 1.00 97.50 93 HIS A N 1
ATOM 706 C CA . HIS A 1 93 ? 12.437 7.952 -12.358 1.00 97.50 93 HIS A CA 1
ATOM 707 C C . HIS A 1 93 ? 10.956 7.613 -12.162 1.00 97.50 93 HIS A C 1
ATOM 709 O O . HIS A 1 93 ? 10.501 7.544 -11.024 1.00 97.50 93 HIS A O 1
ATOM 715 N N . THR A 1 94 ? 10.224 7.332 -13.243 1.00 97.31 94 THR A N 1
ATOM 716 C CA . THR A 1 94 ? 8.835 6.861 -13.156 1.00 97.31 94 THR A CA 1
ATOM 717 C C . THR A 1 94 ? 8.729 5.524 -12.418 1.00 97.31 94 THR A C 1
ATOM 719 O O . THR A 1 94 ? 7.900 5.402 -11.521 1.00 97.31 94 THR A O 1
ATOM 722 N N . ALA A 1 95 ? 9.578 4.542 -12.736 1.00 97.62 95 ALA A N 1
ATOM 723 C CA . ALA A 1 95 ? 9.561 3.241 -12.062 1.00 97.62 95 ALA A CA 1
ATOM 724 C C . ALA A 1 95 ? 9.891 3.350 -10.560 1.00 97.62 95 ALA A C 1
ATOM 726 O O . ALA A 1 95 ? 9.184 2.773 -9.734 1.00 97.62 95 ALA A O 1
ATOM 727 N N . MET A 1 96 ? 10.886 4.163 -10.187 1.00 96.94 96 MET A N 1
ATOM 728 C CA . MET A 1 96 ? 11.188 4.437 -8.773 1.00 96.94 96 MET A CA 1
ATOM 729 C C . MET A 1 96 ? 10.039 5.162 -8.057 1.00 96.94 96 MET A C 1
ATOM 731 O O . MET A 1 96 ? 9.760 4.873 -6.897 1.00 96.94 96 MET A O 1
ATOM 735 N N . ALA A 1 97 ? 9.330 6.074 -8.733 1.00 97.06 97 ALA A N 1
ATOM 736 C CA . ALA A 1 97 ? 8.159 6.729 -8.149 1.00 97.06 97 ALA A CA 1
ATOM 737 C C . ALA A 1 97 ? 7.025 5.727 -7.874 1.00 97.06 97 ALA A C 1
ATOM 739 O O . ALA A 1 97 ? 6.394 5.797 -6.821 1.00 97.06 97 ALA A O 1
ATOM 740 N N . ILE A 1 98 ? 6.798 4.764 -8.776 1.00 97.00 98 ILE A N 1
ATOM 741 C CA . ILE A 1 98 ? 5.836 3.673 -8.556 1.00 97.00 98 ILE A CA 1
ATOM 742 C C . ILE A 1 98 ? 6.246 2.843 -7.337 1.00 97.00 98 ILE A C 1
ATOM 744 O O . ILE A 1 98 ? 5.418 2.633 -6.453 1.00 97.00 98 ILE A O 1
ATOM 748 N N . GLN A 1 99 ? 7.517 2.432 -7.247 1.00 96.69 99 GLN A N 1
ATOM 749 C CA . GLN A 1 99 ? 8.037 1.722 -6.074 1.00 96.69 99 GLN A CA 1
ATOM 750 C C . GLN A 1 99 ? 7.757 2.504 -4.778 1.00 96.69 99 GLN A C 1
ATOM 752 O O . GLN A 1 99 ? 7.285 1.939 -3.792 1.00 96.69 99 GLN A O 1
ATOM 757 N N . GLN A 1 100 ? 8.013 3.812 -4.780 1.00 95.31 100 GLN A N 1
ATOM 758 C CA . GLN A 1 100 ? 7.819 4.648 -3.600 1.00 95.31 100 GLN A CA 1
ATOM 759 C C . GLN A 1 100 ? 6.343 4.779 -3.202 1.00 95.31 100 GLN A C 1
ATOM 761 O O . GLN A 1 100 ? 6.043 4.781 -2.013 1.00 95.31 100 GLN A O 1
ATOM 766 N N . ILE A 1 101 ? 5.420 4.839 -4.168 1.00 96.56 101 ILE A N 1
ATOM 767 C CA . ILE A 1 101 ? 3.974 4.822 -3.894 1.00 96.56 101 ILE A CA 1
ATOM 768 C C . ILE A 1 101 ? 3.567 3.496 -3.243 1.00 96.56 101 ILE A C 1
ATOM 770 O O . ILE A 1 101 ? 2.817 3.510 -2.271 1.00 96.56 101 ILE A O 1
ATOM 774 N N . VAL A 1 102 ? 4.089 2.368 -3.734 1.00 94.94 102 VAL A N 1
ATOM 775 C CA . VAL A 1 102 ? 3.807 1.036 -3.172 1.00 94.94 102 VAL A CA 1
ATOM 776 C C . VAL A 1 102 ? 4.254 0.932 -1.709 1.00 94.94 102 VAL A C 1
ATOM 778 O O . VAL A 1 102 ? 3.554 0.329 -0.909 1.00 94.94 102 VAL A O 1
ATOM 781 N N . MET A 1 103 ? 5.375 1.555 -1.332 1.00 92.12 103 MET A N 1
ATOM 782 C CA . MET A 1 103 ? 5.872 1.546 0.054 1.00 92.12 103 MET A CA 1
ATOM 783 C C . MET A 1 103 ? 5.097 2.455 1.026 1.00 92.12 103 MET A C 1
ATOM 785 O O . MET A 1 103 ? 5.344 2.389 2.229 1.00 92.12 103 MET A O 1
ATOM 789 N N . LEU A 1 104 ? 4.218 3.330 0.528 1.00 89.00 104 LEU A N 1
ATOM 790 C CA . LEU A 1 104 ? 3.394 4.233 1.346 1.00 89.00 104 LEU A CA 1
ATOM 791 C C . LEU A 1 104 ? 1.963 3.715 1.569 1.00 89.00 104 LEU A C 1
ATOM 793 O O . LEU A 1 104 ? 1.193 4.381 2.264 1.00 89.00 104 LEU A O 1
ATOM 797 N N . ALA A 1 105 ? 1.610 2.590 0.943 1.00 68.69 105 ALA A N 1
ATOM 798 C CA . ALA A 1 105 ? 0.327 1.910 1.102 1.00 68.69 105 ALA A CA 1
ATOM 799 C C . ALA A 1 105 ? 0.311 1.058 2.377 1.00 68.69 105 ALA A C 1
ATOM 801 O O . ALA A 1 105 ? -0.752 1.054 3.039 1.00 68.69 105 ALA A O 1
#

Secondary structure (DSSP, 8-state):
----PPPPPP-----TT-STTHHHHHHHHHHHHHHHH-TTTS---------SS----TTS-HHHHHHHHHHHHHHHHHHHHHHHHT--HHHHHHHHHHHHHHTT-

Foldseek 3Di:
DDDDDDDDPPDPPPDCCPDPCSVVVVVVVVVVCCVPPPPVSPPDDPPPPDDPPDDDDPPDDPVNVVVVLVVVLVVLLVVLQVVLVVDDDPVS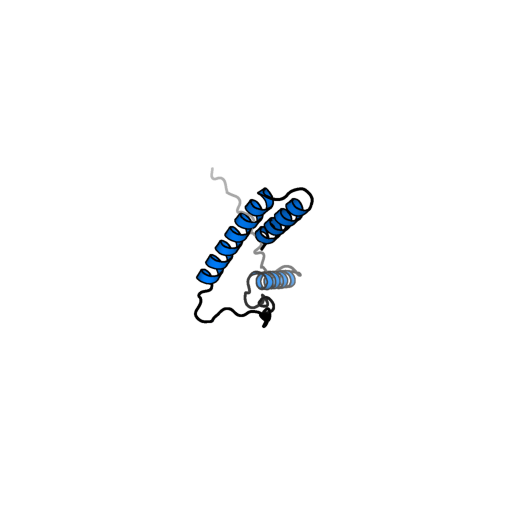VVSNVVSVVSVVD

Radius of gyration: 32.39 Å; chains: 1; bounding box: 38×47×100 Å

pLDDT: mean 82.77, std 14.33, range [42.47, 98.06]